Protein AF-A0A0D7NKE8-F1 (afdb_monomer_lite)

Foldseek 3Di:
DDDLVVCLVLLVVLLVPPVLLVLLVVLVPPPDVVSVVVNLVVQQVVSCVVPVVQDSVNSVSSSVSNVVVVVVVVD

Radius of gyration: 11.51 Å; chains: 1; bounding box: 30×25×28 Å

Structure (mmCIF, N/CA/C/O backbone):
data_AF-A0A0D7NKE8-F1
#
_entry.id   AF-A0A0D7NKE8-F1
#
loop_
_atom_site.group_PDB
_atom_site.id
_atom_site.type_symbol
_atom_site.label_atom_id
_atom_site.label_alt_id
_atom_site.label_comp_id
_atom_site.label_asym_id
_atom_site.label_entity_id
_atom_site.label_seq_id
_atom_site.pdbx_PDB_ins_code
_atom_site.Cartn_x
_atom_site.Cartn_y
_atom_site.Cartn_z
_atom_site.occupancy
_atom_site.B_iso_or_equiv
_atom_site.auth_seq_id
_atom_site.auth_comp_id
_atom_site.auth_asym_id
_atom_site.auth_atom_id
_atom_site.pdbx_PDB_model_num
ATOM 1 N N . MET A 1 1 ? -4.201 1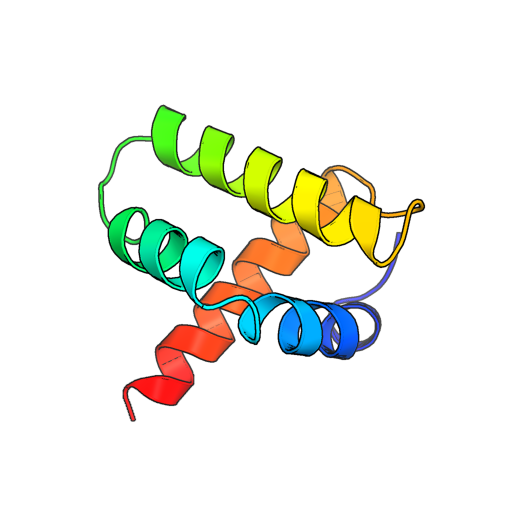4.552 7.767 1.00 85.62 1 MET A N 1
ATOM 2 C CA . MET A 1 1 ? -3.056 13.820 7.188 1.00 85.62 1 MET A CA 1
ATOM 3 C C . MET A 1 1 ? -2.260 13.237 8.336 1.00 85.62 1 MET A C 1
ATOM 5 O O . MET A 1 1 ? -1.763 14.006 9.150 1.00 85.62 1 MET A O 1
ATOM 9 N N . ARG A 1 2 ? -2.206 11.911 8.415 1.00 95.12 2 ARG A N 1
ATOM 10 C CA . ARG A 1 2 ? -1.649 11.148 9.537 1.00 95.12 2 ARG A CA 1
ATOM 11 C C . ARG A 1 2 ? -0.123 11.077 9.522 1.00 95.12 2 ARG A C 1
ATOM 13 O O . ARG A 1 2 ? 0.509 11.185 8.462 1.00 95.12 2 ARG A O 1
ATOM 20 N N . SER A 1 3 ? 0.470 10.923 10.701 1.00 94.50 3 SER A N 1
ATOM 21 C CA . SER A 1 3 ? 1.904 10.740 10.919 1.00 94.50 3 SER A CA 1
ATOM 22 C C . SER A 1 3 ? 2.389 9.373 10.420 1.00 94.50 3 SER A C 1
ATOM 24 O O . SER A 1 3 ? 1.616 8.517 9.987 1.00 94.50 3 SER A O 1
ATOM 26 N N . ARG A 1 4 ? 3.710 9.166 10.460 1.00 93.50 4 ARG A N 1
ATOM 27 C CA . ARG A 1 4 ? 4.311 7.868 10.137 1.00 93.50 4 ARG A CA 1
ATOM 28 C C . ARG A 1 4 ? 3.944 6.810 11.182 1.00 93.50 4 ARG A C 1
ATOM 30 O O . ARG A 1 4 ? 3.678 5.679 10.789 1.00 93.50 4 ARG A O 1
ATOM 37 N N . GLU A 1 5 ? 3.914 7.162 12.471 1.00 95.31 5 GLU A N 1
ATOM 38 C CA . GLU A 1 5 ? 3.517 6.227 13.534 1.00 95.31 5 GLU A CA 1
ATOM 39 C C . GLU A 1 5 ? 2.048 5.814 13.398 1.00 95.31 5 GLU A C 1
ATOM 41 O O . GLU A 1 5 ? 1.731 4.637 13.537 1.00 95.31 5 GLU A O 1
ATOM 46 N N . GLU A 1 6 ? 1.165 6.755 13.053 1.00 96.94 6 GLU A N 1
ATOM 47 C CA . GLU A 1 6 ? -0.267 6.488 12.857 1.00 96.94 6 GLU A CA 1
ATOM 48 C C . GLU A 1 6 ? -0.544 5.574 11.650 1.00 96.94 6 GLU A C 1
ATOM 50 O O . GLU A 1 6 ? -1.500 4.801 11.661 1.00 96.94 6 GLU A O 1
ATOM 55 N N . LEU A 1 7 ? 0.295 5.631 10.609 1.00 97.38 7 LEU A N 1
ATOM 56 C CA . LEU A 1 7 ? 0.177 4.789 9.412 1.00 97.38 7 LEU A CA 1
ATOM 57 C C . LEU A 1 7 ? 0.901 3.441 9.533 1.00 97.38 7 LEU A C 1
ATOM 59 O O . LEU A 1 7 ? 0.657 2.547 8.721 1.00 97.38 7 LEU A O 1
ATOM 63 N N . ALA A 1 8 ? 1.784 3.267 10.519 1.00 97.12 8 ALA A N 1
ATOM 64 C CA . ALA A 1 8 ? 2.564 2.041 10.673 1.00 97.12 8 ALA A CA 1
ATOM 65 C C . ALA A 1 8 ? 1.692 0.775 10.825 1.00 97.12 8 ALA A C 1
ATOM 67 O O . ALA A 1 8 ? 1.977 -0.205 10.131 1.00 97.12 8 ALA A O 1
ATOM 68 N N . PRO A 1 9 ? 0.598 0.768 11.619 1.00 97.62 9 PRO A N 1
ATOM 69 C CA . PRO A 1 9 ? -0.286 -0.396 11.704 1.00 97.62 9 PRO A CA 1
ATOM 70 C C . PRO A 1 9 ? -0.935 -0.755 10.364 1.00 97.62 9 PRO A C 1
ATOM 72 O O . PRO A 1 9 ? -1.093 -1.934 10.049 1.00 97.62 9 PRO A O 1
ATOM 75 N N . LEU A 1 10 ? -1.287 0.248 9.554 1.00 97.94 10 LEU A N 1
ATOM 76 C CA . LEU A 1 10 ? -1.854 0.029 8.226 1.00 97.94 10 LEU A CA 1
ATOM 77 C C . LEU A 1 10 ? -0.801 -0.544 7.268 1.00 97.94 10 LEU A C 1
ATOM 79 O O . LEU A 1 10 ? -1.090 -1.494 6.549 1.00 97.94 10 LEU A O 1
ATOM 83 N N . ALA A 1 11 ? 0.437 -0.047 7.304 1.00 97.88 11 ALA A N 1
ATOM 84 C CA . ALA A 1 11 ? 1.532 -0.604 6.508 1.00 97.88 11 ALA A CA 1
ATOM 85 C C . ALA A 1 11 ? 1.820 -2.080 6.846 1.00 97.88 11 ALA A C 1
ATOM 87 O O . ALA A 1 11 ? 2.059 -2.871 5.937 1.00 97.88 11 ALA A O 1
ATOM 88 N N . VAL A 1 12 ? 1.738 -2.469 8.124 1.00 97.69 12 VAL A N 1
ATOM 89 C CA . VAL A 1 12 ? 1.867 -3.876 8.553 1.00 97.69 12 VAL A CA 1
ATOM 90 C C . VAL A 1 12 ? 0.713 -4.738 8.029 1.00 97.69 12 VAL A C 1
ATOM 92 O O . VAL A 1 12 ? 0.928 -5.863 7.590 1.00 97.69 12 VAL A O 1
ATOM 95 N N . GLN A 1 13 ? -0.519 -4.226 8.019 1.00 97.88 13 GLN A N 1
ATOM 96 C CA . GLN A 1 13 ? -1.642 -4.957 7.418 1.00 97.88 13 GLN A CA 1
ATOM 97 C C . GLN A 1 13 ? -1.483 -5.105 5.901 1.00 97.88 13 GLN A C 1
ATOM 99 O O . GLN A 1 13 ? -1.789 -6.155 5.340 1.00 97.88 13 GLN A O 1
ATOM 104 N N . ILE A 1 14 ? -0.967 -4.073 5.231 1.00 97.81 14 ILE A N 1
ATOM 105 C CA . ILE A 1 14 ? -0.693 -4.118 3.794 1.00 97.81 14 ILE A CA 1
ATOM 106 C C . ILE A 1 14 ? 0.414 -5.121 3.473 1.00 97.81 14 ILE A C 1
ATOM 108 O O . ILE A 1 14 ? 0.285 -5.865 2.500 1.00 97.81 14 ILE A O 1
ATOM 112 N N . SER A 1 15 ? 1.467 -5.198 4.294 1.00 97.25 15 SER A N 1
ATOM 113 C CA . SER A 1 15 ? 2.580 -6.124 4.056 1.00 97.25 15 SER A CA 1
ATOM 114 C C . SER A 1 15 ? 2.173 -7.601 4.132 1.00 97.25 15 SER A C 1
ATOM 116 O O . SER A 1 15 ? 2.854 -8.448 3.553 1.00 97.25 15 SER A O 1
ATOM 118 N N . ALA A 1 16 ? 1.033 -7.916 4.756 1.00 96.69 16 ALA A N 1
ATOM 119 C CA . ALA A 1 16 ? 0.453 -9.257 4.744 1.00 96.69 16 ALA A CA 1
ATOM 120 C C . ALA A 1 16 ? -0.100 -9.674 3.363 1.00 96.69 16 ALA A C 1
ATOM 122 O O . ALA A 1 16 ? -0.252 -10.868 3.094 1.00 96.69 16 ALA A O 1
ATOM 123 N N . ASN A 1 17 ? -0.369 -8.729 2.451 1.00 97.44 17 ASN A N 1
ATOM 124 C CA . ASN A 1 17 ? -0.769 -9.046 1.080 1.00 97.44 17 ASN A CA 1
ATOM 125 C C . ASN A 1 17 ? 0.444 -9.521 0.262 1.00 97.44 17 ASN A C 1
ATOM 127 O O . ASN A 1 17 ? 1.210 -8.729 -0.291 1.00 97.44 17 ASN A O 1
ATOM 131 N N . THR A 1 18 ? 0.603 -10.841 0.163 1.00 95.62 18 THR A N 1
ATOM 132 C CA . THR A 1 18 ? 1.771 -11.468 -0.476 1.00 95.62 18 THR A CA 1
ATOM 133 C C . THR A 1 18 ? 1.888 -11.134 -1.967 1.00 95.62 18 THR A C 1
ATOM 135 O O . THR A 1 18 ? 2.999 -10.915 -2.460 1.00 95.62 18 THR A O 1
ATOM 138 N N . ASP A 1 19 ? 0.768 -11.033 -2.683 1.00 97.00 19 ASP A N 1
ATOM 139 C CA . ASP A 1 19 ? 0.760 -10.739 -4.119 1.00 97.00 19 ASP A CA 1
ATOM 140 C C . ASP A 1 19 ? 1.206 -9.303 -4.400 1.00 97.00 19 ASP A C 1
ATOM 142 O O . ASP A 1 19 ? 2.076 -9.070 -5.248 1.00 97.00 19 ASP A O 1
ATOM 146 N N . LEU A 1 20 ? 0.656 -8.343 -3.648 1.00 97.06 20 LEU A N 1
ATOM 147 C CA . LEU A 1 20 ? 1.061 -6.941 -3.714 1.00 97.06 20 LEU A CA 1
ATOM 148 C C . LEU A 1 20 ? 2.541 -6.795 -3.354 1.00 97.06 20 LEU A C 1
ATOM 150 O O . LEU A 1 20 ? 3.306 -6.207 -4.114 1.00 97.06 20 LEU A O 1
ATOM 154 N N . MET A 1 21 ? 2.979 -7.403 -2.249 1.00 96.62 21 MET A N 1
ATOM 155 C CA . MET A 1 21 ? 4.372 -7.311 -1.810 1.00 96.62 21 MET A CA 1
ATOM 156 C C . MET A 1 21 ? 5.353 -8.000 -2.766 1.00 96.62 21 MET A C 1
ATOM 158 O O . MET A 1 21 ? 6.510 -7.590 -2.873 1.00 96.62 21 MET A O 1
ATOM 162 N N . THR A 1 22 ? 4.919 -9.021 -3.506 1.00 94.88 22 THR A N 1
ATOM 163 C CA . THR A 1 22 ? 5.725 -9.635 -4.570 1.00 94.88 22 THR A CA 1
ATOM 164 C C . THR A 1 22 ? 5.947 -8.664 -5.727 1.00 94.88 22 THR A C 1
ATOM 166 O O . THR A 1 22 ? 7.078 -8.527 -6.196 1.00 94.88 22 THR A O 1
ATOM 169 N N . ARG A 1 23 ? 4.902 -7.958 -6.182 1.00 94.94 23 ARG A N 1
ATOM 170 C CA . ARG A 1 23 ? 5.038 -6.919 -7.218 1.00 94.94 23 ARG A CA 1
ATOM 171 C C . ARG A 1 23 ? 5.853 -5.733 -6.713 1.00 94.94 23 ARG A C 1
ATOM 173 O O . ARG A 1 23 ? 6.787 -5.317 -7.391 1.00 94.94 23 ARG A O 1
ATOM 180 N N . PHE A 1 24 ? 5.584 -5.280 -5.492 1.00 95.19 24 PHE A N 1
ATOM 181 C CA . PHE A 1 24 ? 6.314 -4.202 -4.831 1.00 95.19 24 PHE A CA 1
ATOM 182 C C . PHE A 1 24 ? 7.828 -4.448 -4.839 1.00 95.19 24 PHE A C 1
ATOM 184 O O . PHE A 1 24 ? 8.592 -3.613 -5.319 1.00 95.19 24 PHE A O 1
ATOM 191 N N . ARG A 1 25 ? 8.273 -5.639 -4.410 1.00 92.88 25 ARG A N 1
ATOM 192 C CA . ARG A 1 25 ? 9.697 -6.021 -4.406 1.00 92.88 25 ARG A CA 1
ATOM 193 C C . ARG A 1 25 ? 10.335 -6.034 -5.797 1.00 92.88 25 ARG A C 1
ATOM 195 O O . ARG A 1 25 ? 11.518 -5.736 -5.898 1.00 92.88 25 ARG A O 1
ATOM 202 N N . LYS A 1 26 ? 9.581 -6.371 -6.851 1.00 91.50 26 LYS A N 1
ATOM 203 C CA . LYS A 1 26 ? 10.067 -6.324 -8.245 1.00 91.50 26 LYS A CA 1
ATOM 204 C C . LYS A 1 26 ? 10.191 -4.892 -8.764 1.00 91.50 26 LYS A C 1
ATOM 206 O O . LYS A 1 26 ? 11.056 -4.617 -9.590 1.00 91.50 26 LYS A O 1
ATOM 211 N N . THR A 1 27 ? 9.323 -3.998 -8.299 1.00 92.12 27 THR A N 1
ATOM 212 C CA . THR A 1 27 ? 9.360 -2.577 -8.659 1.00 92.12 27 THR A CA 1
ATOM 213 C C . THR A 1 27 ? 10.485 -1.840 -7.932 1.00 92.12 27 THR A C 1
ATOM 215 O O . THR A 1 27 ? 11.102 -0.944 -8.512 1.00 92.12 27 THR A O 1
ATOM 218 N N . MET A 1 28 ? 10.811 -2.233 -6.695 1.00 86.44 28 MET A N 1
ATOM 219 C CA . MET A 1 28 ? 11.942 -1.665 -5.959 1.00 86.44 28 MET A CA 1
ATOM 220 C C . MET A 1 28 ? 13.261 -1.866 -6.720 1.00 86.44 28 MET A C 1
ATOM 222 O O . MET A 1 28 ? 13.714 -2.990 -6.920 1.00 86.44 28 MET A O 1
ATOM 226 N N . GLY A 1 29 ? 13.885 -0.761 -7.135 1.00 76.00 29 GLY A N 1
ATOM 227 C CA . GLY A 1 29 ? 15.161 -0.767 -7.859 1.00 76.00 29 GLY A CA 1
ATOM 228 C C . GLY A 1 29 ? 15.050 -0.903 -9.381 1.00 76.00 29 GLY A C 1
ATOM 229 O O . GLY A 1 29 ? 16.079 -0.991 -10.043 1.00 76.00 29 GLY A O 1
ATOM 230 N N . CYS A 1 30 ? 13.841 -0.882 -9.961 1.00 81.06 30 CYS A N 1
ATOM 231 C CA . CYS A 1 30 ? 13.693 -0.974 -11.418 1.00 81.06 30 CYS A CA 1
ATOM 232 C C . CYS A 1 30 ? 14.126 0.297 -12.175 1.00 81.06 30 CYS A C 1
ATOM 234 O O . CYS A 1 30 ? 14.313 0.231 -13.385 1.00 81.06 30 CYS A O 1
ATOM 236 N N . GLY A 1 31 ? 14.285 1.435 -11.484 1.00 79.69 31 GLY A N 1
ATOM 237 C CA . GLY A 1 31 ? 14.739 2.704 -12.072 1.00 79.69 31 GLY A CA 1
ATOM 238 C C . GLY A 1 31 ? 13.772 3.331 -13.084 1.00 79.69 31 GLY A C 1
ATOM 239 O O . GLY A 1 31 ? 14.162 4.243 -13.803 1.00 79.69 31 GLY A O 1
ATOM 240 N N . VAL A 1 32 ? 12.532 2.834 -13.165 1.00 89.06 32 VAL A N 1
ATOM 241 C CA . VAL A 1 32 ? 11.494 3.327 -14.079 1.00 89.06 32 VAL A CA 1
ATOM 242 C C . VAL A 1 32 ? 10.451 4.106 -13.280 1.00 89.06 32 VAL A C 1
ATOM 244 O O . VAL A 1 32 ? 9.659 3.509 -12.548 1.00 89.06 32 VAL A O 1
ATOM 247 N N . ASP A 1 33 ? 10.432 5.429 -13.446 1.00 87.62 33 ASP A N 1
ATOM 248 C CA . ASP A 1 33 ? 9.558 6.343 -12.692 1.00 87.62 33 ASP A CA 1
ATOM 249 C C . ASP A 1 33 ? 8.067 6.023 -12.855 1.00 87.62 33 ASP A C 1
ATOM 251 O O . ASP A 1 33 ? 7.303 6.082 -11.891 1.00 87.62 33 ASP A O 1
ATOM 255 N N . GLU A 1 34 ? 7.650 5.629 -14.060 1.00 91.62 34 GLU A N 1
ATOM 256 C CA . GLU A 1 34 ? 6.264 5.249 -14.348 1.00 91.62 34 GLU A CA 1
ATOM 257 C C . GLU A 1 34 ? 5.820 4.055 -13.492 1.00 91.62 34 GLU A C 1
ATOM 259 O O . GLU A 1 34 ? 4.788 4.120 -12.829 1.00 91.62 34 GLU A O 1
ATOM 264 N N . ARG A 1 35 ? 6.663 3.020 -13.380 1.00 90.38 35 ARG A N 1
ATOM 265 C CA . ARG A 1 35 ? 6.381 1.848 -12.535 1.00 90.38 35 ARG A CA 1
ATOM 266 C C . ARG A 1 35 ? 6.359 2.190 -11.050 1.00 90.38 35 ARG A C 1
ATOM 268 O O . ARG A 1 35 ? 5.597 1.594 -10.292 1.00 90.38 35 ARG A O 1
ATOM 275 N N . ALA A 1 36 ? 7.198 3.131 -10.613 1.00 90.25 36 ALA A N 1
ATOM 276 C CA . ALA A 1 36 ? 7.172 3.607 -9.234 1.00 90.25 36 ALA A CA 1
ATOM 277 C C . ALA A 1 36 ? 5.850 4.328 -8.926 1.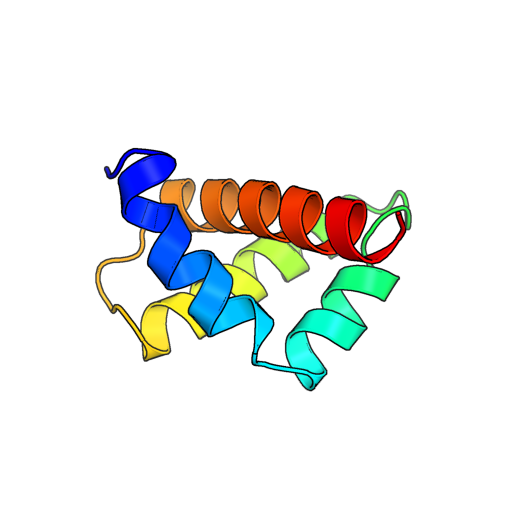00 90.25 36 ALA A C 1
ATOM 279 O O . ALA A 1 36 ? 5.256 4.099 -7.872 1.00 90.25 36 ALA A O 1
ATOM 280 N N . ARG A 1 37 ? 5.358 5.148 -9.863 1.00 91.12 37 ARG A N 1
ATOM 281 C CA . ARG A 1 37 ? 4.071 5.837 -9.738 1.00 91.12 37 ARG A CA 1
ATOM 282 C C . ARG A 1 37 ? 2.894 4.862 -9.717 1.00 91.12 37 ARG A C 1
ATOM 284 O O . ARG A 1 37 ? 2.069 4.958 -8.815 1.00 91.12 37 ARG A O 1
ATOM 291 N N . GLU A 1 38 ? 2.860 3.903 -10.640 1.00 94.25 38 GLU A N 1
ATOM 292 C CA . GLU A 1 38 ? 1.841 2.843 -10.666 1.00 94.25 38 GLU A CA 1
ATOM 293 C C . GLU A 1 38 ? 1.799 2.070 -9.343 1.00 94.25 38 GLU A C 1
ATOM 295 O O . GLU A 1 38 ? 0.725 1.812 -8.808 1.00 94.25 38 GLU A O 1
ATOM 300 N N . MET A 1 39 ? 2.964 1.761 -8.765 1.00 95.56 39 MET A N 1
ATOM 301 C CA . MET A 1 39 ? 3.041 1.067 -7.479 1.00 95.56 39 MET A CA 1
ATOM 302 C C . MET A 1 39 ? 2.531 1.920 -6.308 1.00 95.56 39 MET A C 1
ATOM 304 O O . MET A 1 39 ? 1.898 1.386 -5.399 1.00 95.56 39 MET A O 1
ATOM 308 N N . ILE A 1 40 ? 2.761 3.240 -6.314 1.00 94.69 40 ILE A N 1
ATOM 309 C CA . ILE A 1 40 ? 2.169 4.148 -5.314 1.00 94.69 40 ILE A CA 1
ATOM 310 C C . ILE A 1 40 ? 0.640 4.125 -5.415 1.00 94.69 40 ILE A C 1
ATOM 312 O O . ILE A 1 40 ? -0.039 4.017 -4.390 1.00 94.69 40 ILE A O 1
ATOM 316 N N . ASP A 1 41 ? 0.102 4.196 -6.634 1.00 95.88 41 ASP A N 1
ATOM 317 C CA . ASP A 1 41 ? -1.341 4.157 -6.872 1.00 95.88 41 ASP A CA 1
ATOM 318 C C . ASP A 1 41 ? -1.943 2.798 -6.482 1.00 95.88 41 ASP A C 1
ATOM 320 O O . ASP A 1 41 ? -3.002 2.752 -5.856 1.00 95.88 41 ASP A O 1
ATOM 324 N N . GLU A 1 42 ? -1.248 1.694 -6.761 1.00 97.19 42 GLU A N 1
ATOM 325 C CA . GLU A 1 42 ? -1.666 0.343 -6.385 1.00 97.19 42 GLU A CA 1
ATOM 326 C C . GLU A 1 42 ? -1.694 0.153 -4.860 1.00 97.19 42 GLU A C 1
ATOM 328 O O . GLU A 1 42 ? -2.700 -0.300 -4.306 1.00 97.19 42 GLU A O 1
ATOM 333 N N . VAL A 1 43 ? -0.626 0.559 -4.161 1.00 97.69 43 VAL A N 1
ATOM 334 C CA . VAL A 1 43 ? -0.558 0.515 -2.690 1.00 97.69 43 VAL A CA 1
ATOM 335 C C . VAL A 1 43 ? -1.668 1.357 -2.078 1.00 97.69 43 VAL A C 1
ATOM 337 O O . VAL A 1 43 ? -2.342 0.899 -1.157 1.00 97.69 43 VAL A O 1
ATOM 340 N N . ARG A 1 44 ? -1.904 2.565 -2.602 1.00 97.62 44 ARG A N 1
ATOM 341 C CA . ARG A 1 44 ? -3.004 3.417 -2.148 1.00 97.62 44 ARG A CA 1
ATOM 342 C C . ARG A 1 44 ? -4.358 2.757 -2.397 1.00 97.62 44 ARG A C 1
ATOM 344 O O . ARG A 1 44 ? -5.183 2.737 -1.492 1.00 97.62 44 ARG A O 1
ATOM 351 N N . SER A 1 45 ? -4.590 2.223 -3.594 1.00 97.81 45 SER A N 1
ATOM 352 C CA . SER A 1 45 ? -5.853 1.571 -3.943 1.00 97.81 45 SER A CA 1
ATOM 353 C C . SER A 1 45 ? -6.147 0.409 -3.002 1.00 97.81 45 SER A C 1
ATOM 355 O O . SER A 1 45 ? -7.278 0.273 -2.544 1.00 97.81 45 SER A O 1
ATOM 357 N N . TYR A 1 46 ? -5.139 -0.406 -2.681 1.00 98.19 46 TYR A N 1
ATOM 358 C CA . TYR A 1 46 ? -5.296 -1.484 -1.713 1.00 98.19 46 TYR A CA 1
ATOM 359 C C . TYR A 1 46 ? -5.519 -0.946 -0.294 1.00 98.19 46 TYR A C 1
ATOM 361 O O . TYR A 1 46 ? -6.432 -1.400 0.392 1.00 98.19 46 TYR A O 1
ATOM 369 N N . ALA A 1 47 ? -4.759 0.065 0.132 1.00 97.75 47 ALA A N 1
ATOM 370 C CA . ALA A 1 47 ? -4.940 0.710 1.431 1.00 97.75 47 ALA A CA 1
ATOM 371 C C . ALA A 1 47 ? -6.368 1.252 1.612 1.00 97.75 47 ALA A C 1
ATOM 373 O O . ALA A 1 47 ? -6.955 1.050 2.669 1.00 97.75 47 ALA A O 1
ATOM 374 N N . CYS A 1 48 ? -6.965 1.832 0.564 1.00 97.94 48 CYS A N 1
ATOM 375 C CA . CYS A 1 48 ? -8.350 2.309 0.565 1.00 97.94 48 CYS A CA 1
ATOM 376 C C . CYS A 1 48 ? -9.399 1.203 0.769 1.00 97.94 48 CYS A C 1
ATOM 378 O O . CYS A 1 48 ? -10.521 1.506 1.168 1.00 97.94 48 CYS A O 1
ATOM 380 N N . THR A 1 49 ? -9.063 -0.070 0.519 1.00 97.88 49 THR A N 1
ATOM 381 C CA . THR A 1 49 ? -9.965 -1.199 0.827 1.00 97.88 49 THR A CA 1
ATOM 382 C C . THR A 1 4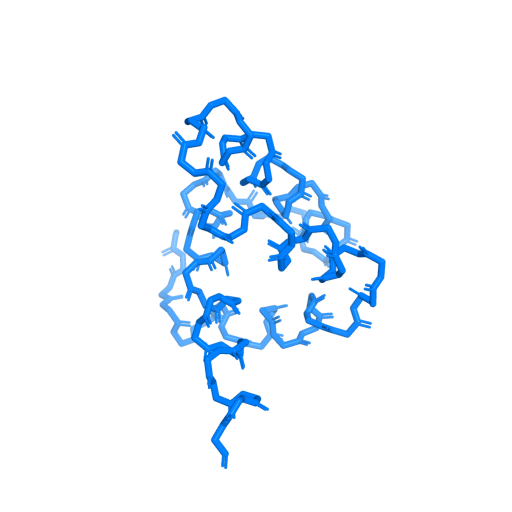9 ? -10.022 -1.520 2.322 1.00 97.88 49 THR A C 1
ATOM 384 O O . THR A 1 49 ? -11.003 -2.096 2.783 1.00 97.88 49 THR A O 1
ATOM 387 N N . ILE A 1 50 ? -8.984 -1.136 3.071 1.00 97.31 50 ILE A N 1
ATOM 388 C CA . ILE A 1 50 ? -8.868 -1.320 4.523 1.00 97.31 50 ILE A CA 1
ATOM 389 C C . ILE A 1 50 ? -9.324 -0.046 5.242 1.00 97.31 50 ILE A C 1
ATOM 391 O O . ILE A 1 50 ? -10.060 -0.105 6.223 1.00 97.31 50 ILE A O 1
ATOM 395 N N . ASP A 1 51 ? -8.889 1.105 4.735 1.00 96.75 51 ASP A N 1
ATOM 396 C CA . ASP A 1 51 ? -9.177 2.431 5.260 1.00 96.75 51 ASP A CA 1
ATOM 397 C C . ASP A 1 51 ? -9.512 3.403 4.109 1.00 96.75 51 ASP A C 1
ATOM 399 O O . ASP A 1 51 ? -8.607 3.928 3.448 1.00 96.75 51 ASP A O 1
ATOM 403 N N . PRO A 1 52 ? -10.806 3.679 3.868 1.00 96.50 52 PRO A N 1
ATOM 404 C CA . PRO A 1 52 ? -11.258 4.536 2.773 1.00 96.50 52 PRO A CA 1
ATOM 405 C C . PRO A 1 52 ? -10.745 5.982 2.823 1.00 96.50 52 PRO A C 1
ATOM 407 O O . PRO A 1 52 ? -10.786 6.668 1.801 1.00 96.50 52 PRO A O 1
ATOM 410 N N . GLU A 1 53 ? -10.257 6.464 3.970 1.00 96.38 53 GLU A N 1
ATOM 411 C CA . GLU A 1 53 ? -9.814 7.854 4.137 1.00 96.38 53 GLU A CA 1
ATOM 412 C C . GLU A 1 53 ? -8.366 8.092 3.673 1.00 96.38 53 GLU A C 1
ATOM 414 O O . GLU A 1 53 ? -7.880 9.226 3.703 1.00 96.38 53 GLU A O 1
ATOM 419 N N . VAL A 1 54 ? -7.667 7.049 3.204 1.00 97.06 54 VAL A N 1
ATOM 420 C CA . VAL A 1 54 ? -6.280 7.155 2.730 1.00 97.06 54 VAL A CA 1
ATOM 421 C C . VAL A 1 54 ? -6.156 8.132 1.555 1.00 97.06 54 VAL A C 1
ATOM 423 O O . VAL A 1 54 ? -6.622 7.921 0.429 1.00 97.06 54 VAL A O 1
ATOM 426 N N . THR A 1 55 ? -5.429 9.215 1.811 1.00 95.88 55 THR A N 1
ATOM 427 C CA . THR A 1 55 ? -5.130 10.247 0.810 1.00 95.88 55 THR A CA 1
ATOM 428 C C . THR A 1 55 ? -3.950 9.860 -0.089 1.00 95.88 55 THR A C 1
ATOM 430 O O . THR A 1 55 ? -3.183 8.946 0.213 1.00 95.88 55 THR A O 1
ATOM 433 N N . CYS A 1 56 ? -3.735 10.597 -1.186 1.00 92.31 56 CYS A N 1
ATOM 434 C CA . CYS A 1 56 ? -2.568 10.388 -2.055 1.00 92.31 56 CYS A CA 1
ATOM 435 C C . CYS A 1 56 ? -1.233 10.522 -1.308 1.00 92.31 56 CYS A C 1
ATOM 437 O O . CYS A 1 56 ? -0.322 9.722 -1.512 1.00 92.31 56 CYS A O 1
ATOM 439 N N . VAL A 1 57 ? -1.120 11.512 -0.416 1.00 94.06 57 VAL A N 1
ATOM 440 C CA . VAL A 1 57 ? 0.111 11.741 0.356 1.00 94.06 57 VAL A CA 1
ATOM 441 C C . VAL A 1 57 ? 0.348 10.613 1.359 1.00 94.06 57 VAL A C 1
ATOM 443 O O . VAL A 1 57 ? 1.483 10.182 1.552 1.00 94.06 57 VAL A O 1
ATOM 446 N N . GLU A 1 58 ? -0.715 10.101 1.978 1.00 96.50 58 GLU A N 1
ATOM 447 C CA . GLU A 1 58 ? -0.627 8.944 2.872 1.00 96.50 58 GLU A CA 1
ATOM 448 C C . GLU A 1 58 ? -0.261 7.668 2.105 1.00 96.50 58 GLU A C 1
ATOM 450 O O . GLU A 1 58 ? 0.573 6.912 2.587 1.00 96.50 58 GLU A O 1
ATOM 455 N N . GLY A 1 59 ? -0.760 7.482 0.877 1.00 95.69 59 GLY A N 1
ATOM 456 C CA . GLY A 1 59 ? -0.332 6.403 -0.022 1.00 95.69 59 GLY A CA 1
ATOM 457 C C . GLY A 1 59 ? 1.178 6.409 -0.287 1.00 95.69 59 GLY A C 1
ATOM 458 O O . GLY A 1 59 ? 1.847 5.390 -0.119 1.00 95.69 59 GLY A O 1
ATOM 459 N N . ALA A 1 60 ? 1.752 7.575 -0.595 1.00 94.62 60 ALA A N 1
ATOM 460 C CA . ALA A 1 60 ? 3.202 7.712 -0.753 1.00 94.62 60 ALA A CA 1
ATOM 461 C C . ALA A 1 60 ? 3.970 7.421 0.555 1.00 94.62 60 ALA A C 1
ATOM 463 O O . ALA A 1 60 ? 5.019 6.777 0.533 1.00 94.62 60 ALA A O 1
ATOM 464 N N . ARG A 1 61 ? 3.444 7.842 1.715 1.00 96.44 61 ARG A N 1
ATOM 465 C CA . ARG A 1 61 ? 4.038 7.517 3.028 1.00 96.44 61 ARG A CA 1
ATOM 466 C C . ARG A 1 61 ? 3.983 6.020 3.338 1.00 96.44 61 ARG A C 1
ATOM 468 O O . ARG A 1 61 ? 4.947 5.490 3.887 1.00 96.44 61 ARG A O 1
ATOM 475 N N . LEU A 1 62 ? 2.895 5.343 2.974 1.00 97.62 62 LEU A N 1
ATOM 476 C CA . LEU A 1 62 ? 2.756 3.893 3.119 1.00 97.62 62 LEU A CA 1
ATOM 477 C C . LEU A 1 62 ? 3.811 3.155 2.290 1.00 97.62 62 LEU A C 1
ATOM 479 O O . LE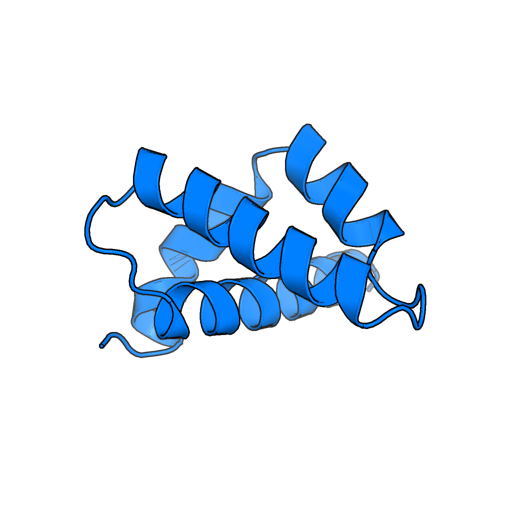U A 1 62 ? 4.429 2.232 2.806 1.00 97.62 62 LEU A O 1
ATOM 483 N N . VAL A 1 63 ? 4.111 3.606 1.068 1.00 96.50 63 VAL A N 1
ATOM 484 C CA . VAL A 1 63 ? 5.211 3.040 0.266 1.00 96.50 63 VAL A CA 1
ATOM 485 C C . VAL A 1 63 ? 6.556 3.125 0.997 1.00 96.50 63 VAL A C 1
ATOM 487 O O . VAL A 1 63 ? 7.273 2.129 1.054 1.00 96.50 63 VAL A O 1
ATOM 490 N N . LEU A 1 64 ? 6.884 4.262 1.619 1.00 95.38 64 LEU A N 1
ATOM 491 C CA . LEU A 1 64 ? 8.127 4.407 2.395 1.00 95.38 64 LEU A CA 1
ATOM 492 C C . LEU A 1 64 ? 8.171 3.477 3.619 1.00 95.38 64 LEU A C 1
ATOM 494 O O . LEU A 1 64 ? 9.226 2.949 3.967 1.00 95.38 64 LEU A O 1
ATOM 498 N N . LEU A 1 65 ? 7.029 3.263 4.277 1.00 97.25 65 LEU A N 1
ATOM 499 C CA . LEU A 1 65 ? 6.912 2.306 5.378 1.00 97.25 65 LEU A CA 1
ATOM 500 C C . LEU A 1 65 ? 7.104 0.861 4.901 1.00 97.25 65 LEU A C 1
ATOM 502 O O . LEU A 1 65 ? 7.808 0.096 5.556 1.00 97.25 65 LEU A O 1
ATOM 506 N N . LEU A 1 66 ? 6.533 0.501 3.751 1.00 96.81 66 LEU A N 1
ATOM 507 C CA . LEU A 1 66 ? 6.695 -0.823 3.149 1.00 96.81 66 LEU A CA 1
ATOM 508 C C . LEU A 1 66 ? 8.141 -1.084 2.713 1.00 96.81 66 LEU A C 1
ATOM 510 O O . LEU A 1 66 ? 8.623 -2.198 2.895 1.00 96.81 66 LEU A O 1
ATOM 514 N N . MET A 1 67 ? 8.857 -0.075 2.201 1.00 94.62 67 MET A N 1
ATOM 515 C CA . MET A 1 67 ? 10.298 -0.185 1.926 1.00 94.62 67 MET A CA 1
ATOM 516 C C . MET A 1 67 ? 11.073 -0.555 3.193 1.00 94.62 67 MET A C 1
ATOM 518 O O . MET A 1 67 ? 11.807 -1.538 3.182 1.00 94.62 67 MET A O 1
ATOM 522 N N . ALA A 1 68 ? 10.834 0.157 4.300 1.00 94.50 68 ALA A N 1
ATOM 523 C CA . ALA A 1 68 ? 11.488 -0.128 5.578 1.00 94.50 68 ALA A CA 1
ATOM 524 C C . ALA A 1 68 ? 11.166 -1.539 6.110 1.00 94.50 68 ALA A C 1
ATOM 526 O O . ALA A 1 68 ? 12.037 -2.201 6.667 1.00 94.50 68 ALA A O 1
ATOM 527 N N . ILE A 1 69 ? 9.933 -2.025 5.916 1.00 94.44 69 ILE A N 1
ATOM 528 C CA . ILE A 1 69 ? 9.556 -3.403 6.271 1.00 94.44 69 ILE A CA 1
ATOM 529 C C . ILE A 1 69 ? 10.354 -4.410 5.432 1.00 94.44 69 ILE A C 1
ATOM 531 O O . ILE A 1 69 ? 10.932 -5.340 5.983 1.00 94.44 69 ILE A O 1
ATOM 535 N N . VAL A 1 70 ? 10.441 -4.214 4.112 1.00 91.31 70 VAL A N 1
ATOM 536 C CA . VAL A 1 70 ? 11.194 -5.133 3.242 1.00 91.31 70 VAL A CA 1
ATOM 537 C C . VAL A 1 70 ? 12.700 -5.095 3.519 1.00 91.31 70 VAL A C 1
ATOM 539 O O . VAL A 1 70 ? 13.370 -6.115 3.363 1.00 91.31 70 VAL A O 1
ATOM 542 N N . GLU A 1 71 ? 13.250 -3.943 3.896 1.00 88.62 71 GLU A N 1
ATOM 543 C CA . GLU A 1 71 ? 14.656 -3.824 4.294 1.00 88.62 71 GLU A CA 1
ATOM 544 C C . GLU A 1 71 ? 14.946 -4.600 5.584 1.00 88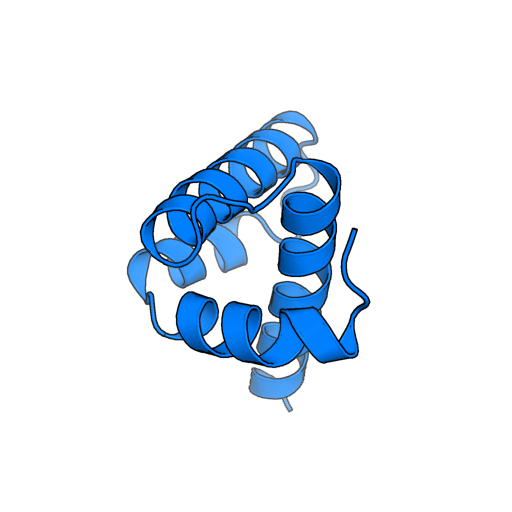.62 71 GLU A C 1
ATOM 546 O O . GLU A 1 71 ? 15.928 -5.339 5.622 1.00 88.62 71 GLU A O 1
ATOM 551 N N . ASN A 1 72 ? 14.063 -4.515 6.584 1.00 85.38 72 ASN A N 1
ATOM 552 C CA . ASN A 1 72 ? 14.188 -5.272 7.833 1.00 85.38 72 ASN A CA 1
ATOM 553 C C . ASN A 1 72 ? 14.034 -6.793 7.638 1.00 85.38 72 ASN A C 1
ATOM 555 O O . ASN A 1 72 ? 14.660 -7.556 8.362 1.00 85.38 72 ASN A O 1
ATOM 559 N N . ASP A 1 73 ? 13.252 -7.253 6.654 1.00 76.94 73 ASP A N 1
ATOM 560 C CA . ASP A 1 73 ? 13.124 -8.687 6.326 1.00 76.94 73 ASP A CA 1
ATOM 561 C C . ASP A 1 73 ? 14.420 -9.296 5.739 1.00 76.94 73 ASP A C 1
ATOM 563 O O . ASP A 1 73 ? 14.532 -10.517 5.611 1.00 76.94 73 ASP A O 1
ATOM 567 N N . ARG A 1 74 ? 15.379 -8.468 5.299 1.00 65.62 74 ARG A N 1
ATOM 568 C CA . ARG A 1 74 ? 16.635 -8.914 4.664 1.00 65.62 74 ARG A CA 1
ATOM 569 C C . ARG A 1 74 ? 17.811 -9.047 5.639 1.00 65.62 74 ARG A C 1
ATOM 571 O O . ARG A 1 74 ? 18.860 -9.536 5.216 1.00 65.62 74 ARG A O 1
ATOM 578 N N . THR A 1 75 ? 17.651 -8.594 6.880 1.00 53.56 75 THR A N 1
ATOM 579 C CA . THR A 1 75 ? 18.643 -8.663 7.970 1.00 53.56 75 THR A CA 1
ATOM 580 C C . THR A 1 75 ? 18.304 -9.767 8.952 1.00 53.56 75 THR A C 1
ATOM 582 O O . THR A 1 75 ? 19.243 -10.486 9.356 1.00 53.56 75 THR A O 1
#

Seque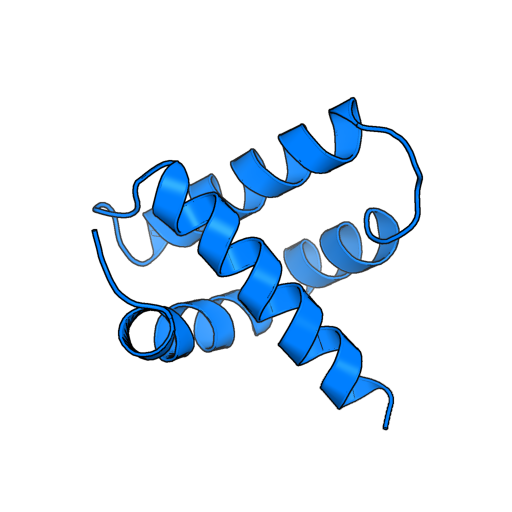nce (75 aa):
MRSREELAPLAVQISANTDLMTRFRKTMGCGVDERAREMIDEVRSYACTIDPEVTCVEGARLVLLLMAIVENDRT

Secondary structure (DSSP, 8-state):
---HHHHHHHHHHHHT-HHHHHHHHHHTT---HHHHHHHHHHHHHHHHHH-TT--HHHHHHHHHHHHHHHHHTT-

pLDDT: mean 93.14, std 7.42, range [53.56, 98.19]

=== Feature glossary ===
The record interleaves many kinds of information about one protein. Here is each kind framed as the question it answers.

Q: What are the backbone torsion angles?
A: φ (phi) and ψ (psi) are the two rotatable backbone dihedrals per residue: φ is the C(i-1)–N–Cα–C torsion, ψ is the N–Cα–C–N(i+1) torsion, both in degrees on (−180°, 180°]. α-helical residues cluster near (−60°, −45°); β-strand residues near (−120°, +130°). A Ramachandran plot is simply a scatter of (φ, ψ) for every residue.

Q: What is the amino-acid chain?
A: This is the polypeptide sequence — one letter per residue, N-terminus first. Length ranges from a few dozen residues for small domains to over a thousand for large multi-domain proteins.

Q: How mobile is each atom in the crystal?
A: For experimental (PDB) structures, the B-factor (temperature factor) quantifies the positional spread of each atom in the crystal — a combination of thermal vibration and static disorder — in units of Å². High B-factors mark flexible loops or poorly resolved regions; low B-factors mark the rigid, well-ordered core.

Q: Are the domains correctly placed relative to each other?
A: Predicted Aligned Error (PAE) is an AlphaFold confidence matrix: entry (i, j) is the expected error in the position of residue j, in ångströms, when the prediction is superimposed on the true structure at residue i. Low PAE within a block of residues means that block is internally rigid and well-predicted; high PAE between two blocks means their relative placement is uncertain even if each block individually is confident.

Q: How confident is the AlphaFold model at each residue?
A: pLDDT is the predicted lDDT-Cα score: AlphaFold's confidence that the local environment of each residue (all inter-atomic distances within 15 Å) is correctly placed. It is a per-residue number between 0 and 100, with higher meaning more reliable.

Q: What family and function is it annotated with?
A: Functional annotations link the protein to curated databases. InterPro entries identify conserved domains and families by matching the sequence against member-database signatures (Pfam, PROSITE, CDD, …). Gene Ontology (GO) terms describe molecular function, biological process, and cellular component in a controlled vocabulary. CATH places the structure in a hierarchical fold classification (Class/Architecture/Topology/Homologous-superfamily). The organism is the source species.

Q: How big and how compact is the whole molecule?
A: Three whole-structure scalars: the radius of gyration (RMS distance of Cα from centroid, in Å), the count of Cα–Cα contacts (pairs closer than 8 Å and separated by more than four residues in sequence — i.e. tertiary, not local, contacts), and the bounding-box dimensions. Together they distinguish compact globular folds from extended fibres or disordered chains.

Q: What known structures does this most resemble?
A: The Foldseek neighbor list gives the closest experimentally determined structures in the PDB, ranked by structural alignment. TM-score near 1 means near-identical fold; near 0.3 means only rough topology match. This is how one finds what a novel AlphaFold prediction most resembles in the solved-structure universe.

Q: Which residues are buried vs exposed?
A: SASA measures how much of the protein is reachable by solvent. It is computed by rolling a water-sized probe over the atomic surface and summing the exposed area (Å²). Per-residue SASA distinguishes core (buried, low SASA) from surface (exposed, high SASA) residues; total SASA is a whole-molecule size measure.

Q: Which residues are in helices, strands, or loops?
A: Eight-state secondary structure (DSSP): H is the canonical α-helix, G the tighter 3₁₀-helix, I the wider π-helix; E/B are β-structure, T and S are turns and bends, and '-' is everything else. DSSP derives these from the pattern of main-chain N–H···O=C hydrogen bonds, not from the sequence.

Q: Where is each backbone atom in 3D?
A: Structure coordinates are given as an mmCIF _atom_site loop: one row per atom with element, residue name, chain id, sequence number, and x/y/z position in Å. Only the four main-chain atoms per residue are included here; side chains are omitted to keep the record compact.

Q: What if only a Cα trace is available?
A: Three-state secondary structure (P-SEA) collapses the eight DSSP classes into helix (a), strand (b), and coil (c). P-SEA assigns these from Cα geometry alone — distances and angles — without requiring backbone oxygens, so it works on any Cα trace.

Q: What do the rendered images show?
A: The six renders are orthographic views along the three Cartesian axes in both directions. Representation (cartoon, sticks, or surface) and color scheme (sequence-rainbow or by-chain) vary across proteins so the training set covers all the common visualization conventions.

Q: What does the local fold look like, residue by residue?
A: Foldseek's 3Di representation compresses backbone geometry into a per-residue letter drawn from a learned twenty-state alphabet. It captures the tertiary interaction pattern around each residue — which residues are packed against it in space, regardless of where they are in sequence.

Q: What do the diagnostic plots show?
A: The contact map is a binary N×N matrix image: pixel (i, j) is dark where Cα_i and Cα_j are within 8 Å and |i−j|>4. Because the |i−j|>4 filter removes local helical contacts, off-diagonal stripes parallel to the main diagonal indicate parallel β-sheets; stripes perpendicular to it indicate antiparallel β-sheets. The Ramachandran plot scatters every residue's (φ, ψ) pair against the sterically allowed regions. The PAE heatmap renders the predicted-aligned-error matrix.